Protein AF-A0A2T4WS09-F1 (afdb_monomer_lite)

Foldseek 3Di:
DELVVLLQVLLVVVVVVPQAAQEADEDDDDCPVVQVCCCVPPVYRDDPVSNVSSSCVNNDVPRYHYHYDPDPPVPD

pLDDT: mean 95.22, std 5.04, range [64.81, 98.44]

Radius of gyration: 13.39 Å; chains: 1; bounding box: 25×42×32 Å

Sequence (76 aa):
MTENQLVDHLAEYWKRCGVEKGDVLLVHSSLSRLIRLLIGKFNVKATPQLIYESLVNAVGEKEGTLILPLFNFDFP

Structure (mmCIF, N/CA/C/O backbone):
data_AF-A0A2T4WS09-F1
#
_entry.id   AF-A0A2T4WS09-F1
#
loop_
_atom_site.group_PDB
_atom_site.id
_atom_site.type_symbol
_atom_site.label_atom_id
_atom_site.label_alt_id
_atom_site.label_comp_id
_atom_site.label_asym_id
_atom_site.label_entity_id
_atom_site.label_seq_id
_atom_site.pdbx_PDB_ins_code
_atom_site.Cartn_x
_atom_site.Cartn_y
_atom_site.Cartn_z
_atom_site.occupancy
_atom_site.B_iso_or_equiv
_atom_site.auth_seq_id
_atom_site.auth_comp_id
_atom_site.auth_asym_id
_atom_site.auth_atom_id
_atom_site.pdbx_PDB_model_num
ATOM 1 N N . MET A 1 1 ? 4.295 15.974 -11.368 1.00 87.00 1 MET A N 1
ATOM 2 C CA . MET A 1 1 ? 3.837 15.401 -10.087 1.00 87.00 1 MET A CA 1
ATOM 3 C C . MET A 1 1 ? 5.074 15.032 -9.283 1.00 87.00 1 MET A C 1
ATOM 5 O O . MET A 1 1 ? 6.06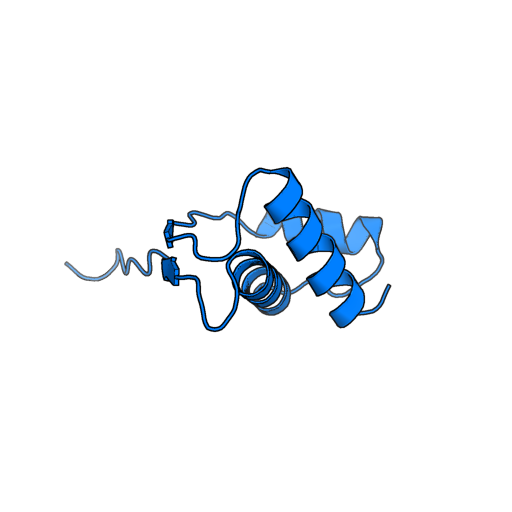6 14.678 -9.903 1.00 87.00 1 MET A O 1
ATOM 9 N N . THR A 1 2 ? 5.075 15.186 -7.964 1.00 94.25 2 THR A N 1
ATOM 10 C CA . THR A 1 2 ? 6.152 14.706 -7.079 1.00 94.25 2 THR A CA 1
ATOM 11 C C . THR A 1 2 ? 5.847 13.294 -6.572 1.00 94.25 2 THR A C 1
ATOM 13 O O . THR A 1 2 ? 4.752 12.782 -6.798 1.00 94.25 2 THR A O 1
ATOM 16 N N . GLU A 1 3 ? 6.795 12.655 -5.884 1.00 95.38 3 GLU A N 1
ATOM 17 C CA . GLU A 1 3 ? 6.572 11.345 -5.252 1.00 95.38 3 GLU A CA 1
ATOM 18 C C . GLU A 1 3 ? 5.451 11.411 -4.201 1.00 95.38 3 GLU A C 1
ATOM 20 O O . GLU A 1 3 ? 4.511 10.626 -4.277 1.00 95.38 3 GLU A O 1
ATOM 25 N N . ASN A 1 4 ? 5.456 12.423 -3.324 1.00 95.44 4 ASN A N 1
ATOM 26 C CA . ASN A 1 4 ? 4.388 12.629 -2.331 1.00 95.44 4 ASN A CA 1
ATOM 27 C C . ASN A 1 4 ? 3.016 12.829 -2.989 1.00 95.44 4 ASN A C 1
ATOM 29 O O . ASN A 1 4 ? 2.038 12.195 -2.611 1.00 95.44 4 ASN A O 1
ATOM 33 N N . GLN A 1 5 ? 2.950 13.650 -4.042 1.00 96.69 5 GLN A N 1
ATOM 34 C CA . GLN A 1 5 ? 1.703 13.851 -4.783 1.00 96.69 5 GLN A CA 1
ATOM 35 C C . GLN A 1 5 ? 1.212 12.561 -5.460 1.00 96.69 5 GLN A C 1
ATOM 37 O O . GLN A 1 5 ? 0.007 12.381 -5.625 1.00 96.69 5 GLN A O 1
ATOM 42 N N . LEU A 1 6 ? 2.122 11.667 -5.867 1.00 97.19 6 LEU A N 1
ATOM 43 C CA . LEU A 1 6 ? 1.758 10.359 -6.410 1.00 97.19 6 LEU A CA 1
ATOM 44 C C . LEU A 1 6 ? 1.183 9.445 -5.320 1.00 97.19 6 LEU A C 1
ATOM 46 O O . LEU A 1 6 ? 0.191 8.765 -5.583 1.00 97.19 6 LEU A O 1
ATOM 50 N N . VAL A 1 7 ? 1.776 9.442 -4.122 1.00 98.12 7 VAL A N 1
ATOM 51 C CA . VAL A 1 7 ? 1.267 8.693 -2.962 1.00 98.12 7 VAL A CA 1
ATOM 52 C C . VAL A 1 7 ? -0.156 9.135 -2.631 1.00 98.12 7 VAL A C 1
ATOM 54 O O . VAL A 1 7 ? -1.050 8.292 -2.579 1.00 98.12 7 VAL A O 1
ATOM 57 N N . ASP A 1 8 ? -0.390 10.443 -2.516 1.00 97.94 8 ASP A N 1
ATOM 58 C CA . ASP A 1 8 ? -1.717 10.998 -2.227 1.00 97.94 8 ASP A CA 1
ATOM 59 C C . ASP A 1 8 ? -2.724 10.672 -3.338 1.00 97.94 8 ASP A C 1
ATOM 61 O O . ASP A 1 8 ? -3.852 10.255 -3.075 1.00 97.94 8 ASP A O 1
ATOM 65 N N . HIS A 1 9 ? -2.308 10.798 -4.603 1.00 97.38 9 HIS A N 1
ATOM 66 C CA . HIS A 1 9 ? -3.156 10.468 -5.747 1.00 97.38 9 HIS A CA 1
ATOM 67 C C . HIS A 1 9 ? -3.605 9.002 -5.736 1.00 97.38 9 HIS A C 1
ATOM 69 O O . HIS A 1 9 ? -4.769 8.705 -6.013 1.00 97.38 9 HIS A O 1
ATOM 75 N N . LEU A 1 10 ? -2.684 8.083 -5.438 1.00 97.75 10 LEU A N 1
ATOM 76 C CA . LEU A 1 10 ? -2.983 6.659 -5.347 1.00 97.75 10 LEU A CA 1
ATOM 77 C C . LEU A 1 10 ? -3.844 6.340 -4.123 1.00 97.75 10 LEU A C 1
ATOM 79 O O . LEU A 1 10 ? -4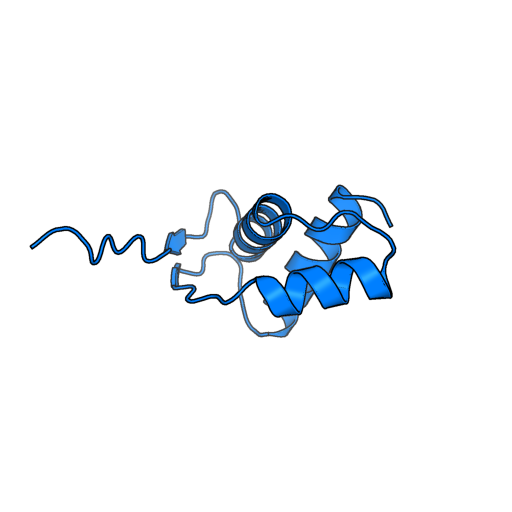.790 5.572 -4.260 1.00 97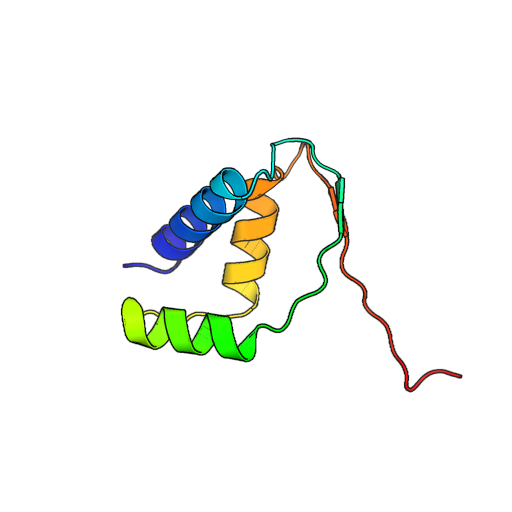.75 10 LEU A O 1
ATOM 83 N N . ALA A 1 11 ? -3.581 6.960 -2.970 1.00 98.25 11 ALA A N 1
ATOM 84 C CA . ALA A 1 11 ? -4.388 6.777 -1.767 1.00 98.25 11 ALA A CA 1
ATOM 85 C C . ALA A 1 11 ? -5.859 7.143 -2.023 1.00 98.25 11 ALA A C 1
ATOM 87 O O . ALA A 1 11 ? -6.759 6.363 -1.716 1.00 98.25 11 ALA A O 1
ATOM 88 N N . GLU A 1 12 ? -6.111 8.277 -2.681 1.00 98.25 12 GLU A N 1
ATOM 89 C CA . GLU A 1 12 ? -7.464 8.667 -3.095 1.00 98.25 12 GLU A CA 1
ATOM 90 C C . GLU A 1 12 ? -8.063 7.715 -4.134 1.00 98.25 12 GLU A C 1
ATOM 92 O O . GLU A 1 12 ? -9.263 7.437 -4.120 1.00 98.25 12 GLU A O 1
ATOM 97 N N . TYR A 1 13 ? -7.242 7.168 -5.032 1.00 97.31 13 TYR A N 1
ATOM 98 C CA . TYR A 1 13 ? -7.703 6.159 -5.979 1.00 97.31 13 TYR A CA 1
ATOM 99 C C . TYR A 1 13 ? -8.170 4.879 -5.268 1.00 97.31 13 TYR A C 1
ATOM 101 O O . TYR A 1 13 ? -9.241 4.371 -5.593 1.00 97.31 13 TYR A O 1
ATOM 109 N N . TRP A 1 14 ? -7.428 4.392 -4.267 1.00 97.88 14 TRP A N 1
ATOM 110 C CA . TRP A 1 14 ? -7.824 3.230 -3.463 1.00 97.88 14 TRP A CA 1
ATOM 111 C C . TRP A 1 14 ? -9.115 3.488 -2.689 1.00 97.88 14 TRP A C 1
ATOM 113 O O . TRP A 1 14 ? -10.014 2.647 -2.717 1.00 97.88 14 TRP A O 1
ATOM 123 N N . LYS A 1 15 ? -9.264 4.680 -2.098 1.00 98.25 15 LYS A N 1
ATOM 124 C CA . LYS A 1 15 ? -10.503 5.082 -1.414 1.00 98.25 15 LYS A CA 1
ATOM 125 C C . LYS A 1 15 ? -11.707 5.084 -2.349 1.00 98.25 15 LYS A C 1
ATOM 127 O O . LYS A 1 15 ? -12.769 4.572 -2.014 1.00 98.25 15 LYS A O 1
ATOM 132 N N . ARG A 1 16 ? -11.535 5.566 -3.583 1.00 98.19 16 ARG A N 1
ATOM 133 C CA . ARG A 1 16 ? -12.584 5.510 -4.618 1.00 98.19 16 ARG A CA 1
ATOM 134 C C . ARG A 1 16 ? -12.930 4.089 -5.066 1.00 98.19 16 ARG A C 1
ATOM 136 O O . ARG A 1 16 ? -14.010 3.888 -5.614 1.00 98.19 16 ARG A O 1
ATOM 143 N N . CYS A 1 17 ? -12.038 3.124 -4.854 1.00 96.69 17 CYS A N 1
ATOM 144 C CA . CYS A 1 17 ? -12.311 1.702 -5.055 1.00 96.69 17 CYS A CA 1
ATOM 145 C C . CYS A 1 17 ? -13.003 1.039 -3.851 1.00 96.69 17 CYS A C 1
ATOM 147 O O . CYS A 1 17 ? -13.283 -0.155 -3.927 1.00 96.69 17 CYS A O 1
ATOM 149 N N . GLY A 1 18 ? -13.302 1.792 -2.786 1.00 97.88 18 GLY A N 1
ATOM 150 C CA . GLY A 1 18 ? -14.013 1.311 -1.602 1.00 97.88 18 GLY A CA 1
ATOM 151 C C . GLY A 1 18 ? -13.118 0.938 -0.422 1.00 97.88 18 GLY A C 1
ATOM 152 O O . GLY A 1 18 ? -13.613 0.311 0.501 1.00 97.88 18 GLY A O 1
ATOM 153 N N . VAL A 1 19 ? -11.825 1.286 -0.446 1.00 98.25 19 VAL A N 1
ATOM 154 C CA . VAL A 1 19 ? -10.966 1.154 0.743 1.00 98.25 19 VAL A CA 1
ATOM 155 C C . VAL A 1 19 ? -11.302 2.270 1.722 1.00 98.25 19 VAL A C 1
ATOM 157 O O . VAL A 1 19 ? -11.213 3.449 1.378 1.00 98.25 19 VAL A O 1
ATOM 160 N N . GLU A 1 20 ? -11.645 1.911 2.948 1.00 97.69 20 GLU A N 1
ATOM 161 C CA . GLU A 1 20 ? -11.986 2.859 3.996 1.00 97.69 20 GLU A CA 1
ATOM 162 C C . GLU A 1 20 ? -10.932 2.877 5.106 1.00 97.69 20 GLU A C 1
ATOM 164 O O . GLU A 1 20 ? -10.134 1.958 5.308 1.00 97.69 20 GLU A O 1
ATOM 169 N N . LYS A 1 21 ? -10.907 3.990 5.840 1.00 97.94 21 LYS A N 1
ATOM 170 C CA . LYS A 1 21 ? -10.019 4.143 6.986 1.00 97.94 21 LYS A CA 1
ATOM 171 C C . LYS A 1 21 ? -10.462 3.186 8.095 1.00 97.94 21 LYS A C 1
ATOM 173 O O . LYS A 1 21 ? -11.617 3.229 8.506 1.00 97.94 21 LYS A O 1
ATOM 178 N N . GLY A 1 22 ? -9.532 2.404 8.634 1.00 98.31 22 GLY A N 1
ATOM 179 C CA . GLY A 1 22 ? -9.821 1.381 9.642 1.00 98.31 22 GLY A CA 1
ATOM 180 C C . GLY A 1 22 ? -10.001 -0.029 9.077 1.00 98.31 22 GLY A C 1
ATOM 181 O O . GLY A 1 22 ? -10.130 -0.975 9.852 1.00 98.31 22 GLY A O 1
ATOM 182 N N . ASP A 1 23 ? -9.973 -0.189 7.751 1.00 98.44 23 ASP A N 1
ATOM 183 C CA . ASP A 1 23 ? -10.115 -1.496 7.120 1.00 98.44 23 ASP A CA 1
ATOM 184 C C . ASP A 1 23 ? -8.957 -2.441 7.445 1.00 98.44 23 ASP A C 1
ATOM 186 O O . ASP A 1 23 ? -7.790 -2.050 7.557 1.00 98.44 23 ASP A O 1
ATOM 190 N N . VAL A 1 24 ? -9.290 -3.731 7.491 1.00 98.44 24 VAL A N 1
ATOM 191 C CA . VAL A 1 24 ? -8.322 -4.823 7.388 1.00 98.44 24 VAL A CA 1
ATOM 192 C C . VAL A 1 24 ? -8.278 -5.271 5.929 1.00 98.44 24 VAL A C 1
ATOM 194 O O . VAL A 1 24 ? -9.194 -5.934 5.444 1.00 98.44 24 VAL A O 1
ATOM 197 N N . LEU A 1 25 ? -7.211 -4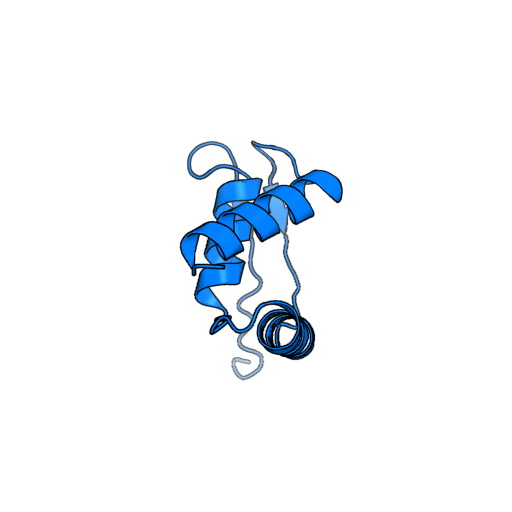.910 5.220 1.00 98.25 25 LEU A N 1
ATOM 198 C CA . LEU A 1 25 ? -7.089 -5.093 3.777 1.00 98.25 25 LEU A CA 1
ATOM 199 C C . LEU A 1 25 ? -6.012 -6.127 3.430 1.00 98.25 25 LEU A C 1
ATOM 201 O O . LEU A 1 25 ? -4.823 -5.897 3.642 1.00 98.25 25 LEU A O 1
ATOM 205 N N . LEU A 1 26 ? -6.419 -7.247 2.828 1.00 98.00 26 LEU A N 1
ATOM 206 C CA . LEU A 1 26 ? -5.508 -8.214 2.208 1.00 98.00 26 LEU A CA 1
ATOM 207 C C . LEU A 1 26 ? -5.240 -7.826 0.750 1.00 98.00 26 LEU A C 1
ATOM 209 O O . LEU A 1 26 ? -6.163 -7.798 -0.064 1.00 98.00 26 LEU A O 1
ATOM 213 N N . VAL A 1 27 ? -3.975 -7.584 0.398 1.00 96.69 27 VAL A N 1
ATOM 214 C CA . VAL A 1 27 ? -3.589 -7.183 -0.963 1.00 96.69 27 VAL A CA 1
ATOM 215 C C . VAL A 1 27 ? -2.733 -8.250 -1.635 1.00 96.69 27 VAL A C 1
ATOM 217 O O . VAL A 1 27 ? -1.584 -8.484 -1.268 1.00 96.69 27 VAL A O 1
ATOM 220 N N . HIS A 1 28 ? -3.267 -8.821 -2.713 1.00 94.56 28 HIS A N 1
ATOM 221 C CA . HIS A 1 28 ? -2.485 -9.519 -3.730 1.00 94.56 28 HIS A CA 1
ATOM 222 C C . HIS A 1 28 ? -2.246 -8.559 -4.893 1.00 94.56 28 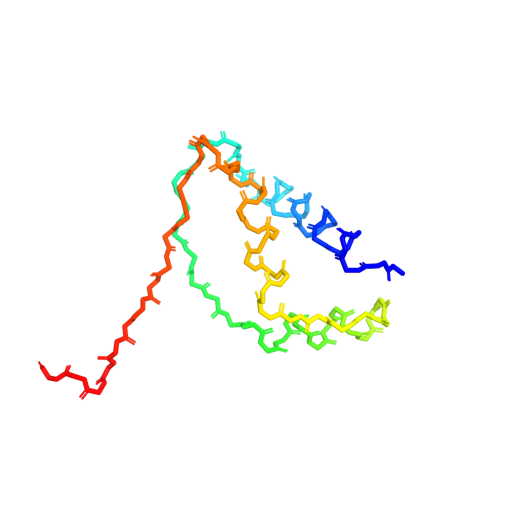HIS A C 1
ATOM 224 O O . HIS A 1 28 ? -3.198 -8.009 -5.447 1.00 94.56 28 HIS A O 1
ATOM 230 N N . SER A 1 29 ? -0.990 -8.338 -5.280 1.00 89.56 29 SER A N 1
ATOM 231 C CA . SER A 1 29 ? -0.675 -7.353 -6.316 1.00 89.56 29 SER A CA 1
ATOM 232 C C . SER A 1 29 ? 0.342 -7.852 -7.338 1.00 89.56 29 SER A C 1
ATOM 234 O O . SER A 1 29 ? 1.244 -8.629 -7.039 1.00 89.56 29 SER A O 1
ATOM 236 N N . SER A 1 30 ? 0.193 -7.360 -8.570 1.00 91.06 30 SER A N 1
ATOM 237 C CA . SER A 1 30 ? 1.201 -7.435 -9.627 1.00 91.06 30 SER A CA 1
ATOM 238 C C . SER A 1 30 ? 1.564 -6.010 -10.040 1.00 91.06 30 SER A C 1
ATOM 240 O O . SER A 1 30 ? 0.812 -5.329 -10.742 1.00 91.06 30 SER A O 1
ATOM 242 N N . LEU A 1 31 ? 2.708 -5.523 -9.556 1.00 94.56 31 LEU A N 1
ATOM 243 C CA . LEU A 1 31 ? 3.043 -4.097 -9.629 1.00 94.56 31 LEU A CA 1
ATOM 244 C C . LEU A 1 31 ? 3.583 -3.652 -10.994 1.00 94.56 31 LEU A C 1
ATOM 246 O O . LEU A 1 31 ? 3.492 -2.473 -11.331 1.00 94.56 31 LEU A O 1
ATOM 250 N N . SER A 1 32 ? 4.116 -4.564 -11.814 1.00 94.94 32 SER A N 1
ATOM 251 C CA . SER A 1 32 ? 4.853 -4.205 -13.036 1.00 94.94 32 SER A CA 1
ATOM 252 C C . SER A 1 32 ? 4.024 -3.385 -14.026 1.00 94.94 32 SER A C 1
ATOM 254 O O . SER A 1 32 ? 4.531 -2.433 -14.619 1.00 94.94 32 SER A O 1
ATOM 256 N N . ARG A 1 33 ? 2.741 -3.730 -14.216 1.00 95.06 33 ARG A N 1
ATOM 257 C CA . ARG A 1 33 ? 1.853 -2.980 -15.120 1.00 95.06 33 ARG A CA 1
ATOM 258 C C . ARG A 1 33 ? 1.539 -1.595 -14.562 1.00 95.06 33 ARG A C 1
ATOM 260 O O . ARG A 1 33 ? 1.618 -0.622 -15.305 1.00 95.06 33 ARG A O 1
ATOM 267 N N . LEU A 1 34 ? 1.199 -1.520 -13.276 1.00 95.06 34 LEU A N 1
ATOM 268 C CA . LEU A 1 34 ? 0.861 -0.267 -12.607 1.00 95.06 34 LEU A CA 1
ATOM 269 C C . LEU A 1 34 ? 2.045 0.704 -12.641 1.00 95.06 34 LEU A C 1
ATOM 271 O O . LEU A 1 34 ? 1.889 1.829 -13.099 1.00 95.06 34 LEU A O 1
ATOM 275 N N . ILE A 1 35 ? 3.242 0.248 -12.266 1.00 96.38 35 ILE A N 1
ATOM 276 C CA . ILE A 1 35 ? 4.461 1.070 -12.266 1.00 96.38 35 ILE A CA 1
ATOM 277 C C . ILE A 1 35 ? 4.741 1.648 -13.660 1.00 96.38 35 ILE A C 1
ATOM 279 O O . ILE A 1 35 ? 4.946 2.854 -13.787 1.00 96.38 35 ILE A O 1
ATOM 283 N N . ARG A 1 36 ? 4.680 0.828 -14.722 1.00 96.00 36 ARG A N 1
ATOM 284 C CA . ARG A 1 36 ? 4.877 1.312 -16.103 1.00 96.00 36 ARG A CA 1
ATOM 285 C C . ARG A 1 36 ? 3.852 2.375 -16.504 1.00 96.00 36 ARG A C 1
ATOM 287 O O . ARG A 1 36 ? 4.224 3.371 -17.119 1.00 96.00 36 ARG A O 1
ATOM 294 N N . LEU A 1 37 ? 2.582 2.180 -16.143 1.00 95.38 37 LEU A N 1
ATOM 295 C CA . LEU A 1 37 ? 1.517 3.149 -16.418 1.00 95.38 37 LEU A CA 1
ATOM 296 C C . LEU A 1 37 ? 1.750 4.474 -15.685 1.00 95.38 37 LEU A C 1
ATOM 298 O O . LEU A 1 37 ? 1.590 5.533 -16.286 1.00 95.38 37 LEU A O 1
ATOM 302 N N . LEU A 1 38 ? 2.148 4.428 -14.411 1.00 95.44 38 LEU A N 1
ATOM 303 C CA . LEU A 1 38 ? 2.397 5.627 -13.608 1.00 95.44 38 LEU A CA 1
ATOM 304 C C . LEU A 1 38 ? 3.596 6.425 -14.132 1.00 95.44 38 LEU A C 1
ATOM 306 O O . LEU A 1 38 ? 3.491 7.643 -14.270 1.00 95.44 38 LEU A O 1
ATOM 310 N N . ILE A 1 39 ? 4.693 5.748 -14.495 1.00 95.31 39 ILE A N 1
ATOM 311 C CA . ILE A 1 39 ? 5.864 6.393 -15.108 1.00 95.31 39 ILE A CA 1
ATOM 312 C C . ILE A 1 39 ? 5.462 7.086 -16.415 1.00 95.31 39 ILE A C 1
ATOM 314 O O . ILE A 1 39 ? 5.735 8.271 -16.582 1.00 95.31 39 ILE A O 1
ATOM 318 N N . GLY A 1 40 ? 4.764 6.381 -17.313 1.00 96.00 40 GLY A N 1
ATOM 319 C CA . GLY A 1 40 ? 4.363 6.939 -18.608 1.00 96.00 40 GLY A CA 1
ATOM 320 C C . GLY A 1 40 ? 3.359 8.090 -18.499 1.00 96.00 40 GLY A C 1
ATOM 321 O O . GLY A 1 40 ? 3.438 9.049 -19.258 1.00 96.00 40 GLY A O 1
ATOM 322 N N . LYS A 1 41 ? 2.424 8.020 -17.544 1.00 96.06 41 LYS A N 1
ATOM 323 C CA . LYS A 1 41 ? 1.371 9.032 -17.379 1.00 96.06 41 LYS A CA 1
ATOM 324 C C . LYS A 1 41 ? 1.856 10.294 -16.671 1.00 96.06 41 LYS A C 1
ATOM 326 O O . LYS A 1 41 ? 1.373 11.382 -16.967 1.00 96.06 41 LYS A O 1
ATOM 331 N N . PHE A 1 42 ? 2.757 10.150 -15.705 1.00 94.75 42 PHE A N 1
ATOM 332 C CA . PHE A 1 42 ? 3.072 11.224 -14.764 1.00 94.75 42 PHE A CA 1
ATOM 333 C C . PHE A 1 42 ? 4.528 11.670 -14.777 1.00 94.75 42 PHE A C 1
ATOM 335 O O . PHE A 1 42 ? 4.860 12.645 -14.100 1.00 94.75 42 PHE A O 1
ATOM 342 N N . ASN A 1 43 ? 5.377 10.975 -15.539 1.00 93.44 43 ASN A N 1
ATOM 343 C CA . ASN A 1 43 ? 6.815 11.209 -15.617 1.00 93.44 43 ASN A CA 1
ATOM 344 C C . ASN A 1 43 ? 7.485 11.247 -14.227 1.00 93.44 43 ASN A C 1
ATOM 346 O O . ASN A 1 43 ? 8.370 12.056 -13.961 1.00 93.44 43 ASN A O 1
ATOM 350 N N . VAL A 1 44 ? 7.008 10.386 -13.323 1.00 92.31 44 VAL A N 1
ATOM 351 C CA . VAL A 1 44 ? 7.514 10.199 -11.956 1.00 92.31 44 VAL A CA 1
ATOM 352 C C . VAL A 1 44 ? 8.082 8.798 -11.834 1.00 92.31 44 VAL A C 1
ATOM 354 O O . VAL A 1 44 ? 7.516 7.843 -12.368 1.00 92.31 44 VAL A O 1
ATOM 357 N N . LYS A 1 45 ? 9.175 8.657 -11.083 1.00 92.56 45 LYS A N 1
ATOM 358 C CA . LYS A 1 45 ? 9.767 7.364 -10.747 1.00 92.56 45 LYS A CA 1
ATOM 359 C C . LYS A 1 45 ? 8.871 6.606 -9.758 1.00 92.56 45 LYS A C 1
ATOM 361 O O . LYS A 1 45 ? 9.076 6.652 -8.553 1.00 92.56 45 LYS A O 1
ATOM 366 N N . ALA A 1 46 ? 7.868 5.896 -10.268 1.00 95.19 46 ALA A N 1
ATOM 367 C CA . ALA A 1 46 ? 7.031 5.030 -9.444 1.00 95.19 46 ALA A CA 1
ATOM 368 C C . ALA A 1 46 ? 7.840 3.818 -8.944 1.00 95.19 46 ALA A C 1
ATOM 370 O O . ALA A 1 46 ? 8.465 3.110 -9.737 1.00 95.19 46 ALA A O 1
ATOM 371 N N . THR A 1 47 ? 7.815 3.564 -7.636 1.00 96.62 47 THR A N 1
ATOM 372 C CA . THR A 1 47 ? 8.496 2.429 -6.993 1.00 96.62 47 THR A CA 1
ATOM 373 C C . THR A 1 47 ? 7.500 1.628 -6.154 1.00 96.62 47 THR A C 1
ATOM 375 O O . THR A 1 47 ? 6.501 2.197 -5.716 1.00 96.62 47 THR A O 1
ATOM 378 N N . PRO A 1 48 ? 7.749 0.332 -5.880 1.00 96.38 48 PRO A N 1
ATOM 379 C CA . PRO A 1 48 ? 6.903 -0.451 -4.976 1.00 96.38 48 PRO A CA 1
ATOM 380 C C . PRO A 1 48 ? 6.663 0.218 -3.617 1.00 96.38 48 PRO A C 1
ATOM 382 O O . PRO A 1 48 ? 5.556 0.131 -3.094 1.00 96.38 48 PRO A O 1
ATOM 385 N N . GLN A 1 49 ? 7.662 0.940 -3.099 1.00 97.25 49 GLN A N 1
ATOM 386 C CA . GLN A 1 49 ? 7.569 1.689 -1.847 1.00 97.25 49 GLN A CA 1
ATOM 387 C C . GLN A 1 49 ? 6.463 2.754 -1.888 1.00 97.25 49 GLN A C 1
ATOM 389 O O . GLN A 1 49 ? 5.650 2.817 -0.974 1.00 97.25 49 GLN A O 1
ATOM 394 N N . LEU A 1 50 ? 6.354 3.520 -2.979 1.00 97.69 50 LEU A N 1
ATOM 395 C CA . LEU A 1 50 ? 5.304 4.539 -3.117 1.00 97.69 50 LEU A CA 1
ATOM 396 C C . LEU A 1 50 ? 3.900 3.916 -3.216 1.00 97.69 50 LEU A C 1
ATOM 398 O O . LEU A 1 50 ? 2.929 4.481 -2.717 1.00 97.69 50 LEU A O 1
ATOM 402 N N . ILE A 1 51 ? 3.773 2.734 -3.839 1.00 97.75 51 ILE A N 1
ATOM 403 C CA . ILE A 1 51 ? 2.497 2.000 -3.850 1.00 97.75 51 ILE A CA 1
ATOM 404 C C . ILE A 1 51 ? 2.159 1.534 -2.428 1.00 97.75 51 ILE A C 1
ATOM 406 O O . ILE A 1 51 ? 1.024 1.711 -1.989 1.00 97.75 51 ILE A O 1
ATOM 410 N N . TYR A 1 52 ? 3.127 0.969 -1.707 1.00 97.75 52 TYR A N 1
ATOM 411 C CA . TYR A 1 52 ? 2.949 0.546 -0.319 1.00 97.75 52 TYR A CA 1
ATOM 412 C C . TYR A 1 52 ? 2.489 1.707 0.574 1.00 97.75 52 TYR A C 1
ATOM 414 O O . TYR A 1 52 ? 1.460 1.595 1.234 1.00 97.75 52 TYR A O 1
ATOM 422 N N . GLU A 1 53 ? 3.175 2.849 0.518 1.00 98.25 53 GLU A N 1
ATOM 423 C CA . GLU A 1 53 ? 2.817 4.053 1.279 1.00 98.25 53 GLU A CA 1
ATOM 424 C C . GLU A 1 53 ? 1.405 4.544 0.949 1.00 98.25 53 GLU A C 1
ATOM 426 O O . GLU A 1 53 ? 0.649 4.905 1.847 1.00 98.25 53 GLU A O 1
ATOM 431 N N . SER A 1 54 ? 0.999 4.486 -0.323 1.00 98.06 54 SER A N 1
ATOM 432 C CA . SER A 1 54 ? -0.360 4.874 -0.714 1.00 98.06 54 SER A CA 1
ATOM 433 C C . SER A 1 54 ? -1.445 3.948 -0.152 1.00 98.06 54 SER A C 1
ATOM 435 O O . SER A 1 54 ? -2.527 4.419 0.191 1.00 98.06 54 SER A O 1
ATOM 437 N N . LEU A 1 55 ? -1.167 2.643 -0.029 1.00 98.31 55 LEU A N 1
ATOM 438 C CA . LEU A 1 55 ? -2.083 1.676 0.585 1.00 98.31 55 LEU A CA 1
ATOM 439 C C . LEU A 1 55 ? -2.172 1.890 2.098 1.00 98.31 55 LEU A C 1
ATOM 441 O O . LEU A 1 55 ? -3.274 1.898 2.637 1.00 98.31 55 LEU A O 1
ATOM 445 N N . VAL A 1 56 ? -1.032 2.117 2.760 1.00 98.19 56 VAL A N 1
ATOM 446 C CA . VAL A 1 56 ? -0.969 2.448 4.193 1.00 98.19 56 VAL A CA 1
ATOM 447 C C . VAL A 1 56 ? -1.747 3.733 4.490 1.00 98.19 56 VAL A C 1
ATOM 449 O O . VAL A 1 56 ? -2.554 3.763 5.416 1.00 98.19 56 VAL A O 1
ATOM 452 N N . ASN A 1 57 ? -1.572 4.773 3.670 1.00 98.25 57 ASN A N 1
ATOM 453 C CA . ASN A 1 57 ? -2.331 6.019 3.787 1.00 98.25 57 ASN A CA 1
ATOM 454 C C . ASN A 1 57 ? -3.842 5.774 3.597 1.00 98.25 57 ASN A C 1
ATOM 456 O O . ASN A 1 57 ? -4.652 6.276 4.374 1.00 98.25 57 ASN A O 1
ATOM 460 N N . ALA A 1 58 ? -4.232 4.952 2.615 1.00 98.31 58 ALA A N 1
ATOM 461 C CA . ALA A 1 58 ? -5.639 4.659 2.341 1.00 98.31 58 ALA A CA 1
ATOM 462 C C . ALA A 1 58 ? -6.358 3.963 3.510 1.00 98.31 58 ALA A C 1
ATOM 464 O O . ALA A 1 58 ? -7.450 4.397 3.873 1.00 98.31 58 ALA A O 1
ATOM 465 N N . VAL A 1 59 ? -5.746 2.938 4.117 1.00 98.19 59 VAL A N 1
ATOM 466 C CA . VAL A 1 59 ? -6.331 2.234 5.279 1.00 98.19 59 VAL A CA 1
ATOM 467 C C . VAL A 1 59 ? -6.171 3.016 6.591 1.00 98.19 59 VAL A C 1
ATOM 469 O O . VAL A 1 59 ? -6.914 2.789 7.543 1.00 98.19 59 VAL A O 1
ATOM 472 N N . GLY A 1 60 ? -5.239 3.971 6.640 1.00 97.88 60 GLY A N 1
ATOM 473 C CA . GLY A 1 60 ? -4.903 4.772 7.815 1.00 97.88 60 GLY A CA 1
ATOM 474 C C . GLY A 1 60 ? -3.797 4.135 8.658 1.00 97.88 60 GLY A C 1
ATOM 475 O O . GLY A 1 60 ? -3.957 3.032 9.173 1.00 97.88 60 GLY A O 1
ATOM 476 N N . GLU A 1 61 ? -2.690 4.862 8.845 1.00 95.44 61 GLU A N 1
ATOM 477 C CA . GLU A 1 61 ? -1.473 4.387 9.530 1.00 95.44 61 GLU A CA 1
ATOM 478 C C . GLU A 1 61 ? -1.694 3.854 10.951 1.00 95.44 61 GLU A C 1
ATOM 480 O O . GLU A 1 61 ? -0.939 2.994 11.404 1.00 95.44 61 GLU A O 1
ATOM 485 N N . LYS A 1 62 ? -2.678 4.390 11.680 1.00 96.38 62 LYS A N 1
ATOM 486 C CA . LYS A 1 62 ? -2.926 4.035 13.087 1.00 96.38 62 LYS A CA 1
ATOM 487 C C . LYS A 1 62 ? -4.203 3.231 13.286 1.00 96.38 62 LYS A C 1
ATOM 489 O O . LYS A 1 62 ? -4.388 2.655 14.353 1.00 96.38 62 LYS A O 1
ATOM 494 N N . GLU A 1 63 ? -5.098 3.256 12.308 1.00 97.25 63 GLU A N 1
ATOM 495 C CA . GLU A 1 63 ? -6.457 2.742 12.433 1.00 97.25 63 GLU A CA 1
ATOM 496 C C . GLU A 1 63 ? -6.685 1.474 11.611 1.00 97.25 63 GLU A C 1
ATOM 498 O O . GLU A 1 63 ? -7.464 0.626 12.034 1.00 97.25 63 GLU A O 1
ATOM 503 N N . GLY A 1 64 ? -6.028 1.346 10.455 1.00 97.75 64 GLY A N 1
ATOM 504 C CA . GLY A 1 64 ? -6.197 0.221 9.542 1.00 97.75 64 GLY A CA 1
ATOM 505 C C . GLY A 1 64 ? -5.149 -0.872 9.714 1.00 97.75 64 GLY A C 1
ATOM 506 O O . GLY A 1 64 ? -4.205 -0.775 10.496 1.00 97.75 64 GLY A O 1
ATOM 507 N N . THR A 1 65 ? -5.307 -1.948 8.949 1.00 98.31 65 THR A N 1
ATOM 508 C CA . THR A 1 65 ? -4.348 -3.054 8.886 1.00 98.31 65 THR A CA 1
ATOM 509 C C . THR A 1 65 ? -4.147 -3.476 7.439 1.00 98.31 65 THR A C 1
ATOM 511 O O . THR A 1 65 ? -5.092 -3.858 6.756 1.00 98.31 65 THR A O 1
ATOM 514 N N . LEU A 1 66 ? -2.898 -3.458 6.975 1.00 98.00 66 LEU A N 1
ATOM 515 C CA . LEU A 1 66 ? -2.519 -3.962 5.659 1.00 98.00 66 LEU A CA 1
ATOM 516 C C . LEU A 1 66 ? -1.898 -5.356 5.797 1.00 98.00 66 LEU A C 1
ATOM 518 O O . LEU A 1 66 ? -0.906 -5.533 6.501 1.00 98.00 66 LEU A O 1
ATOM 522 N N . ILE A 1 67 ? -2.461 -6.338 5.098 1.00 98.12 67 ILE A N 1
ATOM 523 C CA . ILE A 1 67 ? -1.970 -7.717 5.064 1.00 98.12 67 ILE A CA 1
ATOM 524 C C . ILE A 1 67 ? -1.394 -7.991 3.676 1.00 98.12 67 ILE A C 1
ATOM 526 O O . ILE A 1 67 ? -2.076 -7.838 2.660 1.00 98.12 67 ILE A O 1
ATOM 530 N N . LEU A 1 68 ? -0.135 -8.426 3.638 1.00 95.94 68 LEU A N 1
ATOM 531 C CA . LEU A 1 68 ? 0.569 -8.803 2.417 1.00 95.94 68 LEU A CA 1
ATOM 532 C C . LEU A 1 68 ? 0.998 -10.272 2.513 1.00 95.94 68 LEU A C 1
ATOM 534 O O . LEU A 1 68 ? 1.685 -10.641 3.468 1.00 95.94 68 LEU A O 1
ATOM 538 N N . PRO A 1 69 ? 0.640 -11.122 1.539 1.00 93.00 69 PRO A N 1
ATOM 539 C CA . PRO A 1 69 ? 1.193 -12.463 1.459 1.00 93.00 69 PRO A CA 1
ATOM 540 C C . PRO A 1 69 ? 2.690 -12.396 1.138 1.00 93.00 69 PRO A C 1
ATOM 542 O O . PRO A 1 69 ? 3.084 -11.869 0.099 1.00 93.00 69 PRO A O 1
ATOM 545 N N . LEU A 1 70 ? 3.516 -12.967 2.013 1.00 91.12 70 LEU A N 1
ATOM 546 C CA . LEU A 1 70 ? 4.974 -13.057 1.856 1.00 91.12 70 LEU A CA 1
ATOM 547 C C . LEU A 1 70 ? 5.414 -14.507 1.637 1.00 91.12 70 LEU A C 1
ATOM 549 O O . LEU A 1 70 ? 6.401 -14.961 2.213 1.00 91.12 70 LEU A O 1
ATOM 553 N N . PHE A 1 71 ? 4.634 -15.254 0.849 1.00 87.75 71 PHE A N 1
ATOM 554 C CA . PHE A 1 71 ? 4.909 -16.661 0.584 1.00 87.75 71 PHE A CA 1
ATOM 555 C C . PHE A 1 71 ? 6.319 -16.834 0.028 1.00 87.75 71 PHE A C 1
ATOM 557 O O . PHE A 1 71 ? 6.666 -16.281 -1.016 1.00 87.75 71 PHE A O 1
ATOM 564 N N . ASN A 1 72 ? 7.101 -17.649 0.723 1.00 85.56 72 ASN A N 1
ATOM 565 C CA . ASN A 1 72 ? 8.330 -18.198 0.194 1.00 85.56 72 ASN A CA 1
ATOM 566 C C . ASN A 1 72 ? 8.027 -19.607 -0.323 1.00 85.56 72 ASN A C 1
ATOM 568 O O . ASN A 1 72 ? 8.060 -20.565 0.444 1.00 85.56 72 ASN A O 1
ATOM 572 N N . PHE A 1 73 ? 7.684 -19.721 -1.608 1.00 84.31 73 PHE A N 1
ATOM 573 C CA . PHE A 1 73 ? 7.356 -21.011 -2.230 1.00 84.31 73 PHE A CA 1
ATOM 574 C C . PHE A 1 73 ? 8.570 -21.938 -2.388 1.00 84.31 73 PHE A C 1
ATOM 576 O O . PHE A 1 73 ? 8.395 -23.104 -2.729 1.00 84.31 73 PHE A O 1
ATOM 583 N N . ASP A 1 74 ? 9.777 -21.437 -2.113 1.00 89.50 74 ASP A N 1
ATOM 584 C CA . ASP A 1 74 ? 11.005 -22.228 -2.120 1.00 89.50 74 ASP A CA 1
ATOM 585 C C . ASP A 1 74 ? 11.243 -22.959 -0.781 1.00 89.50 74 ASP A C 1
ATOM 587 O O . ASP A 1 74 ? 12.178 -23.753 -0.677 1.00 89.50 74 ASP A O 1
ATOM 591 N N . PHE A 1 75 ? 10.424 -22.706 0.253 1.00 79.44 75 PHE A N 1
ATOM 592 C CA . PHE A 1 75 ? 10.514 -23.385 1.550 1.00 79.44 75 PHE A CA 1
ATOM 593 C C . PHE A 1 75 ? 9.494 -24.545 1.632 1.00 79.44 75 PHE A C 1
ATOM 595 O O . PHE A 1 75 ? 8.296 -24.274 1.514 1.00 79.44 75 PHE A O 1
ATOM 602 N N . PRO A 1 76 ? 9.940 -25.811 1.792 1.00 64.81 76 PRO A N 1
ATOM 603 C CA . PRO A 1 76 ? 9.072 -26.994 1.824 1.00 64.81 76 PRO A CA 1
ATOM 604 C C . PRO A 1 76 ? 8.241 -27.133 3.106 1.00 64.81 76 PRO A C 1
ATOM 606 O O . PRO A 1 76 ? 8.686 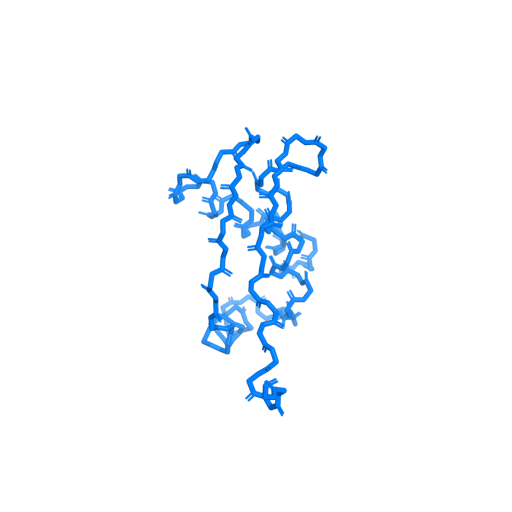-26.652 4.175 1.00 64.81 76 PRO A O 1
#

Secondary structure (DSSP, 8-state):
--HHHHHHHHHHHHHHTT--TT-EEE----HHHHHHHHHHHH-S---HHHHHHHHHHHH-TTT-EEE-----TT--